Protein AF-A0A957SHN6-F1 (afdb_monomer_lite)

Foldseek 3Di:
DDKDKDQAKDKAKWKFDKDACVPPDPVVVQVVRVVVRVVQCVVVVFAFPPKWKWKQAPPRMIIITTHGPDPDPSDRPPIHMDIDMDNIDMDDDDQADPVCVVVVVVVVQVVCVVVVHDDDDTDMDIDDDDDPDSRD

Structure (mmCIF, N/CA/C/O backbone):
data_AF-A0A957SHN6-F1
#
_entry.id   AF-A0A957SHN6-F1
#
loop_
_atom_site.group_PDB
_atom_site.id
_atom_site.type_symbol
_atom_site.label_atom_id
_atom_site.label_alt_id
_atom_site.label_comp_id
_atom_site.label_asym_id
_atom_site.label_entity_id
_atom_site.label_seq_id
_atom_site.pdbx_PDB_ins_code
_atom_site.Cartn_x
_atom_site.Cartn_y
_atom_site.Cartn_z
_atom_site.occupancy
_atom_site.B_iso_or_equiv
_atom_site.auth_seq_id
_atom_site.auth_comp_id
_atom_site.auth_asym_id
_atom_site.auth_atom_id
_atom_site.pdbx_PDB_model_num
ATOM 1 N N . MET A 1 1 ? -21.037 -0.056 9.870 1.00 81.81 1 MET A N 1
ATOM 2 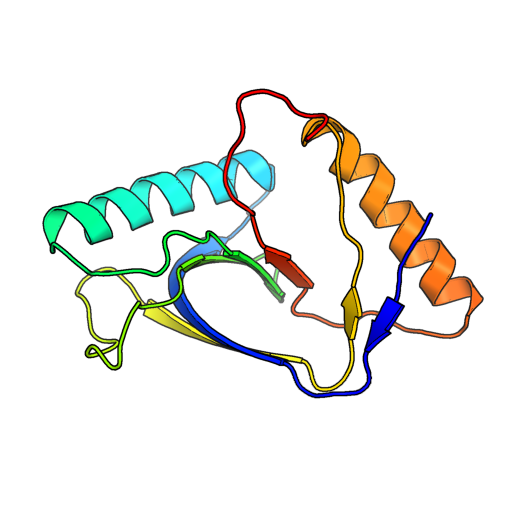C CA . MET A 1 1 ? -20.072 -0.562 8.871 1.00 81.81 1 MET A CA 1
ATOM 3 C C . MET A 1 1 ? -19.640 -1.963 9.288 1.00 81.81 1 MET A C 1
ATOM 5 O O . MET A 1 1 ? -19.595 -2.199 10.486 1.00 81.81 1 MET A O 1
ATOM 9 N N . GLN A 1 2 ? -19.405 -2.907 8.369 1.00 87.88 2 GLN A N 1
ATOM 10 C CA . GLN A 1 2 ? -18.925 -4.252 8.741 1.00 87.88 2 GLN A CA 1
ATOM 11 C C . GLN A 1 2 ? -17.406 -4.336 8.572 1.00 87.88 2 GLN A C 1
ATOM 13 O O . GLN A 1 2 ? -16.896 -4.044 7.491 1.00 87.88 2 GLN A O 1
ATOM 18 N N . TYR A 1 3 ? -16.698 -4.736 9.623 1.00 93.25 3 TYR A N 1
ATOM 19 C CA . TYR A 1 3 ? -15.258 -4.979 9.612 1.00 93.25 3 TYR A CA 1
ATOM 20 C C . TYR A 1 3 ? -14.892 -6.089 10.600 1.00 93.25 3 TYR A C 1
ATOM 22 O O . TYR A 1 3 ? -15.693 -6.483 11.448 1.00 93.25 3 TYR A O 1
ATOM 30 N N . GLU A 1 4 ? -13.667 -6.580 10.483 1.00 95.00 4 GLU A N 1
ATOM 31 C CA . GLU A 1 4 ? -13.095 -7.649 11.297 1.00 95.00 4 GLU A CA 1
ATOM 32 C C . GLU A 1 4 ? -11.736 -7.205 11.836 1.00 95.00 4 GLU A C 1
ATOM 34 O O . GLU A 1 4 ? -10.952 -6.626 11.089 1.00 95.00 4 GLU A O 1
ATOM 39 N N . ILE A 1 5 ? -11.432 -7.4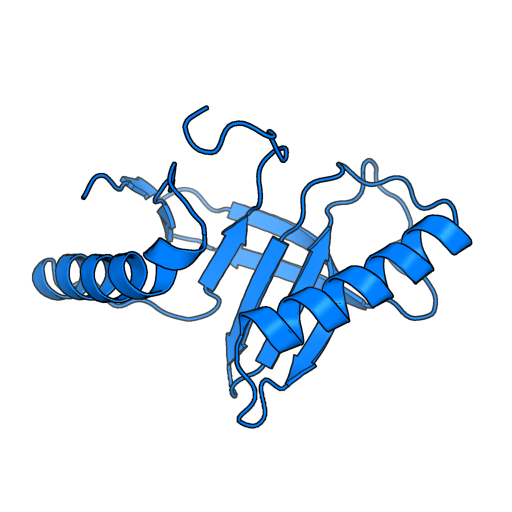99 13.103 1.00 94.38 5 ILE A N 1
ATOM 40 C CA . ILE A 1 5 ? -10.068 -7.379 13.633 1.00 94.38 5 ILE A CA 1
ATOM 41 C C . ILE A 1 5 ? -9.415 -8.758 13.583 1.00 94.38 5 ILE A C 1
ATOM 43 O O . ILE A 1 5 ? -9.863 -9.696 14.243 1.00 94.38 5 ILE A O 1
ATOM 47 N N . ILE A 1 6 ? -8.342 -8.862 12.809 1.00 96.25 6 ILE A N 1
ATOM 48 C CA . ILE A 1 6 ? -7.596 -10.092 12.566 1.00 96.25 6 ILE A CA 1
ATOM 49 C C . ILE A 1 6 ? -6.330 -10.075 13.418 1.00 96.25 6 ILE A C 1
ATOM 51 O O . ILE A 1 6 ? -5.552 -9.127 13.356 1.00 96.25 6 ILE A O 1
ATOM 55 N N . ASN A 1 7 ? -6.123 -11.134 14.207 1.00 95.75 7 ASN A N 1
ATOM 56 C CA . ASN A 1 7 ? -4.968 -11.294 15.107 1.00 95.75 7 ASN A CA 1
ATOM 57 C C . ASN A 1 7 ? -3.926 -12.299 14.576 1.00 95.75 7 ASN A C 1
ATOM 59 O O . ASN A 1 7 ? -3.099 -12.797 15.335 1.00 95.75 7 ASN A O 1
ATOM 63 N N . SER A 1 8 ? -4.006 -12.654 13.293 1.00 95.19 8 SER A N 1
ATOM 64 C CA . SER A 1 8 ? -3.014 -13.481 12.606 1.00 95.19 8 SER A CA 1
ATOM 65 C C . SER A 1 8 ? -2.167 -12.607 11.677 1.00 95.19 8 SER A C 1
ATOM 67 O O . SER A 1 8 ? -2.769 -11.846 10.912 1.00 95.19 8 SER A O 1
ATOM 69 N N . PRO A 1 9 ? -0.830 -12.756 11.666 1.00 94.69 9 PRO A N 1
ATOM 70 C CA . PRO A 1 9 ? 0.033 -11.942 10.824 1.00 94.69 9 PRO A CA 1
ATOM 71 C C . PRO A 1 9 ? -0.311 -12.041 9.336 1.00 94.69 9 PRO A C 1
ATOM 73 O O . PRO A 1 9 ? -0.590 -13.123 8.814 1.00 94.69 9 PRO A O 1
ATOM 76 N N . LEU A 1 10 ? -0.250 -10.904 8.651 1.00 94.31 10 LEU A N 1
ATOM 77 C CA . LEU A 1 10 ? -0.281 -10.804 7.198 1.00 94.31 10 LEU A CA 1
ATOM 78 C C . LEU A 1 10 ? 1.089 -10.335 6.713 1.00 94.31 10 LEU A C 1
ATOM 80 O O . LEU A 1 10 ? 1.546 -9.262 7.103 1.00 94.31 10 LEU A O 1
ATOM 84 N N . HIS A 1 11 ? 1.709 -11.127 5.842 1.00 94.00 11 HIS A N 1
ATOM 85 C CA . HIS A 1 11 ? 2.969 -10.791 5.186 1.00 94.00 11 HIS A CA 1
ATOM 86 C C . HIS A 1 11 ? 2.763 -10.757 3.678 1.00 94.00 11 HIS A C 1
ATOM 88 O O . HIS A 1 11 ? 2.269 -11.726 3.097 1.00 94.00 11 HIS A O 1
ATOM 94 N N . ILE A 1 12 ? 3.132 -9.641 3.056 1.00 92.25 12 ILE A N 1
ATOM 95 C CA . ILE A 1 12 ? 3.010 -9.438 1.616 1.00 92.25 12 ILE A CA 1
ATOM 96 C C . ILE A 1 12 ? 4.315 -8.853 1.093 1.00 92.25 12 ILE A C 1
ATOM 98 O O . ILE A 1 12 ? 4.766 -7.807 1.558 1.00 92.25 12 ILE A O 1
ATOM 102 N N . THR A 1 13 ? 4.867 -9.500 0.073 1.00 92.44 13 THR A N 1
ATOM 103 C CA . THR A 1 13 ? 5.983 -8.973 -0.709 1.00 92.44 13 THR A CA 1
ATOM 104 C C . THR A 1 13 ? 5.444 -8.365 -1.994 1.00 92.44 13 THR A C 1
ATOM 106 O O . THR A 1 13 ? 4.850 -9.057 -2.827 1.00 92.44 13 THR A O 1
ATOM 109 N N . LEU A 1 14 ? 5.663 -7.067 -2.167 1.00 94.62 14 LEU A N 1
ATOM 110 C CA . LEU A 1 14 ? 5.235 -6.315 -3.339 1.00 94.62 14 LEU A CA 1
ATOM 111 C C . LEU A 1 14 ? 6.438 -5.899 -4.178 1.00 94.62 14 LEU A C 1
ATOM 113 O O . LEU A 1 14 ? 7.484 -5.554 -3.637 1.00 94.62 14 LEU A O 1
ATOM 117 N N . LEU A 1 15 ? 6.264 -5.855 -5.497 1.00 95.06 15 LEU A N 1
ATOM 118 C CA . LEU A 1 15 ? 7.179 -5.192 -6.424 1.00 95.06 15 LEU A CA 1
ATOM 119 C C . LEU A 1 15 ? 6.465 -3.985 -7.033 1.00 95.06 15 LEU A C 1
ATOM 121 O O . LEU A 1 15 ? 5.339 -4.123 -7.516 1.00 95.06 15 LEU A O 1
ATOM 125 N N . GLY A 1 16 ? 7.089 -2.808 -6.996 1.00 96.50 16 GLY A N 1
ATOM 126 C CA . GLY A 1 16 ? 6.366 -1.587 -7.330 1.00 96.50 16 GLY A CA 1
ATOM 127 C C . GLY A 1 16 ? 7.171 -0.295 -7.304 1.00 96.50 16 GLY A C 1
ATOM 128 O O . GLY A 1 16 ? 8.397 -0.290 -7.428 1.00 96.50 16 GLY A O 1
ATOM 129 N N . LEU A 1 17 ? 6.445 0.812 -7.162 1.00 97.75 17 LEU A N 1
ATOM 130 C CA . LEU A 1 17 ? 6.966 2.174 -7.161 1.00 97.75 17 LEU A CA 1
ATOM 131 C C . LEU A 1 17 ? 6.498 2.938 -5.926 1.00 97.75 17 LEU A C 1
ATOM 133 O O . LEU A 1 17 ? 5.347 2.830 -5.505 1.00 97.75 17 LEU A O 1
ATOM 137 N N . ARG A 1 18 ? 7.386 3.777 -5.394 1.00 97.44 18 ARG A N 1
ATOM 138 C CA . ARG A 1 18 ? 7.081 4.736 -4.330 1.00 97.44 18 ARG A CA 1
ATOM 139 C C . ARG A 1 18 ? 6.913 6.136 -4.912 1.00 97.44 18 ARG A C 1
ATOM 141 O O . ARG A 1 18 ? 7.636 6.509 -5.832 1.00 97.44 18 ARG A O 1
ATOM 148 N N . GLY A 1 19 ? 6.024 6.930 -4.329 1.00 96.88 19 GLY A N 1
ATOM 149 C CA . GLY A 1 19 ? 5.926 8.358 -4.602 1.00 96.88 19 GLY A CA 1
ATOM 150 C C . GLY A 1 19 ? 5.409 9.136 -3.400 1.00 96.88 19 GLY A C 1
ATOM 151 O O . GLY A 1 19 ? 4.656 8.616 -2.579 1.00 96.88 19 GLY A O 1
ATOM 152 N N . ALA A 1 20 ? 5.821 10.395 -3.305 1.00 96.81 20 ALA A N 1
ATOM 153 C CA . ALA A 1 20 ? 5.302 11.319 -2.310 1.00 96.81 20 ALA A CA 1
ATOM 154 C C . ALA A 1 20 ? 3.960 11.904 -2.773 1.00 96.81 20 ALA A C 1
ATOM 156 O O . ALA A 1 20 ? 3.771 12.177 -3.959 1.00 96.81 20 ALA A O 1
ATOM 157 N N . ILE A 1 21 ? 3.040 12.112 -1.830 1.00 94.12 21 ILE A N 1
ATOM 158 C CA . ILE A 1 21 ? 1.713 12.670 -2.105 1.00 94.12 21 ILE A CA 1
ATOM 159 C C . ILE A 1 21 ? 1.799 14.194 -2.327 1.00 94.12 21 ILE A C 1
ATOM 161 O O . ILE A 1 21 ? 1.042 14.725 -3.124 1.00 94.12 21 ILE A O 1
ATOM 165 N N . ASN A 1 22 ? 2.751 14.899 -1.694 1.00 88.69 22 ASN A N 1
ATOM 166 C CA . ASN A 1 22 ? 3.169 16.287 -1.994 1.00 88.69 22 ASN A CA 1
ATOM 167 C C . ASN A 1 22 ? 2.049 17.309 -2.314 1.00 88.69 22 ASN A C 1
ATOM 169 O O . ASN A 1 22 ? 2.208 18.165 -3.181 1.00 88.69 22 ASN A O 1
ATOM 173 N N . GLY A 1 23 ? 0.919 17.248 -1.605 1.00 85.75 23 GLY A N 1
ATOM 174 C CA . GLY A 1 23 ? -0.215 18.159 -1.820 1.00 85.75 23 GLY A CA 1
ATOM 175 C C . GLY A 1 23 ? -1.088 17.826 -3.038 1.00 85.75 23 GLY A C 1
ATOM 176 O O . GLY A 1 23 ? -2.106 18.482 -3.250 1.00 85.75 23 GLY A O 1
ATOM 177 N N . GLU A 1 24 ? -0.740 16.796 -3.809 1.00 91.75 24 GLU A N 1
ATOM 178 C CA . GLU A 1 24 ? -1.641 16.146 -4.758 1.00 91.75 24 GLU A CA 1
ATOM 179 C C . GLU A 1 24 ? -2.634 15.237 -4.013 1.00 91.75 24 GLU A C 1
ATOM 181 O O . GLU A 1 24 ? -2.467 14.900 -2.838 1.00 91.75 24 GLU A O 1
ATOM 186 N N . THR A 1 25 ? -3.695 14.814 -4.700 1.00 90.94 25 THR A N 1
ATOM 187 C CA . THR A 1 25 ? -4.634 13.844 -4.126 1.00 90.94 25 THR A CA 1
ATOM 188 C C . THR A 1 25 ? -4.087 12.425 -4.263 1.00 90.94 25 THR A C 1
ATOM 190 O O . THR A 1 25 ? -3.466 12.077 -5.270 1.00 90.94 25 THR A O 1
ATOM 193 N N . VAL A 1 26 ? -4.370 11.579 -3.270 1.00 91.56 26 VAL A N 1
ATOM 194 C CA . VAL A 1 26 ? -4.007 10.153 -3.276 1.00 91.56 26 VAL A CA 1
ATOM 195 C C . VAL A 1 26 ? -4.379 9.449 -4.592 1.00 91.56 26 VAL A C 1
ATOM 197 O O . VAL A 1 26 ? -3.501 8.803 -5.164 1.00 91.56 26 VAL A O 1
ATOM 200 N N . PRO A 1 27 ? -5.604 9.597 -5.147 1.00 91.94 27 PRO A N 1
ATOM 201 C CA . PRO A 1 27 ? -5.966 8.915 -6.389 1.00 91.94 27 PRO A CA 1
ATOM 202 C C . PRO A 1 27 ? -5.112 9.326 -7.593 1.00 91.94 27 PRO A C 1
ATOM 204 O O . PRO A 1 27 ? -4.811 8.491 -8.444 1.00 91.94 27 PRO A O 1
ATOM 207 N N . VAL A 1 28 ? -4.693 10.595 -7.663 1.00 93.88 28 VAL A N 1
ATOM 208 C CA . VAL A 1 28 ? -3.843 11.103 -8.752 1.00 93.88 28 VAL A CA 1
ATOM 209 C C . VAL A 1 28 ? -2.454 10.475 -8.684 1.00 93.88 28 VAL A C 1
ATOM 211 O O . VAL A 1 28 ? -1.964 9.945 -9.685 1.00 93.88 28 VAL A O 1
ATOM 214 N N . VAL A 1 29 ? -1.833 10.486 -7.503 1.00 96.19 29 VAL A N 1
ATOM 215 C CA . VAL A 1 29 ? -0.491 9.921 -7.309 1.00 96.19 29 VAL A CA 1
ATOM 216 C C . VAL A 1 29 ? -0.517 8.406 -7.480 1.00 96.19 29 VAL A C 1
ATOM 218 O O . VAL A 1 29 ? 0.301 7.866 -8.224 1.00 96.19 29 VAL A O 1
ATOM 221 N N . GLY A 1 30 ? -1.498 7.730 -6.879 1.00 95.38 30 GLY A N 1
ATOM 222 C CA . GLY A 1 30 ? -1.671 6.285 -6.980 1.00 95.38 30 GLY A CA 1
ATOM 223 C C . GLY A 1 30 ? -1.853 5.821 -8.418 1.00 95.38 30 GLY A C 1
ATOM 224 O O . GLY A 1 30 ? -1.135 4.928 -8.863 1.00 95.38 30 GLY A O 1
ATOM 225 N N . LYS A 1 31 ? -2.723 6.481 -9.193 1.00 94.56 31 LYS A N 1
ATOM 226 C CA . LYS A 1 31 ? -2.907 6.156 -10.613 1.00 94.56 31 LYS A CA 1
ATOM 227 C C . LYS A 1 31 ? -1.621 6.352 -11.418 1.00 94.56 31 LYS A C 1
ATOM 229 O O . LYS A 1 31 ? -1.257 5.475 -12.193 1.00 94.56 31 LYS A O 1
ATOM 234 N N . ARG A 1 32 ? -0.907 7.465 -11.218 1.00 96.88 32 ARG A N 1
ATOM 235 C CA . ARG A 1 32 ? 0.359 7.744 -11.920 1.00 96.88 32 ARG A CA 1
ATOM 236 C C . ARG A 1 32 ? 1.421 6.680 -11.633 1.00 96.88 32 ARG A C 1
ATOM 238 O O . ARG A 1 32 ? 2.065 6.198 -12.562 1.00 96.88 32 ARG A O 1
ATOM 245 N N . LEU A 1 33 ? 1.597 6.311 -10.363 1.00 97.75 33 LEU A N 1
ATOM 246 C CA . LEU A 1 33 ? 2.532 5.257 -9.960 1.00 97.75 33 LEU A CA 1
ATOM 247 C C . LEU A 1 33 ? 2.107 3.894 -10.517 1.00 97.75 33 LEU A C 1
ATOM 249 O O . LEU A 1 33 ? 2.950 3.154 -11.014 1.00 97.75 33 LEU A O 1
ATOM 253 N N . MET A 1 34 ? 0.810 3.584 -10.485 1.00 96.00 34 MET A N 1
ATOM 254 C CA . MET A 1 34 ? 0.255 2.345 -11.027 1.00 96.00 34 MET A CA 1
ATOM 255 C C . MET A 1 34 ? 0.505 2.219 -12.534 1.00 96.00 34 MET A C 1
ATOM 257 O O . MET A 1 34 ? 1.024 1.197 -12.977 1.00 96.00 34 MET A O 1
ATOM 261 N N . ASP A 1 35 ? 0.183 3.255 -13.313 1.00 96.56 35 ASP A N 1
ATOM 262 C CA . ASP A 1 35 ? 0.383 3.273 -14.766 1.00 96.56 35 ASP A CA 1
ATOM 263 C C . ASP A 1 35 ? 1.871 3.081 -15.116 1.00 96.56 35 ASP A C 1
ATOM 265 O O . ASP A 1 35 ? 2.218 2.272 -15.979 1.00 96.56 35 ASP A O 1
ATOM 269 N N . ALA A 1 36 ? 2.767 3.774 -14.402 1.00 97.69 36 ALA A N 1
ATOM 270 C CA . ALA A 1 36 ? 4.211 3.644 -14.587 1.00 97.69 36 ALA A CA 1
ATOM 271 C C . ALA A 1 36 ? 4.721 2.238 -14.225 1.00 97.69 36 ALA A C 1
ATOM 273 O O . ALA A 1 36 ? 5.478 1.636 -14.988 1.00 97.69 36 ALA A O 1
ATOM 274 N N . MET A 1 37 ? 4.276 1.692 -13.090 1.00 96.94 37 MET A N 1
ATOM 275 C CA . MET A 1 37 ? 4.633 0.350 -12.633 1.00 96.94 37 MET A CA 1
ATOM 276 C C . MET A 1 37 ? 4.212 -0.709 -13.658 1.00 96.94 37 MET A C 1
ATOM 278 O O . MET A 1 37 ? 5.027 -1.552 -14.036 1.00 96.94 37 MET A O 1
ATOM 282 N N . TRP A 1 38 ? 2.971 -0.651 -14.153 1.00 95.81 38 TRP A N 1
ATOM 283 C CA . TRP A 1 38 ? 2.486 -1.582 -15.175 1.00 95.81 38 TRP A CA 1
ATOM 284 C C . TRP A 1 38 ? 3.235 -1.448 -16.498 1.00 95.81 38 TRP A C 1
ATOM 286 O O . TRP A 1 38 ? 3.505 -2.461 -17.142 1.00 95.81 38 TRP A O 1
ATOM 296 N N . GLY A 1 39 ? 3.644 -0.232 -16.872 1.00 95.88 39 GLY A N 1
ATOM 297 C CA . GLY A 1 39 ? 4.539 -0.015 -18.007 1.00 95.88 39 GLY A CA 1
ATOM 298 C C . GLY A 1 39 ? 5.836 -0.823 -17.887 1.00 95.88 39 GLY A C 1
ATOM 299 O O . GLY A 1 39 ? 6.215 -1.523 -18.827 1.00 95.88 39 GLY A O 1
ATOM 300 N N . VAL A 1 40 ? 6.477 -0.800 -16.713 1.00 95.19 40 VAL A N 1
ATOM 301 C CA . VAL A 1 40 ? 7.701 -1.579 -16.456 1.00 95.19 40 VAL A CA 1
ATOM 302 C C . VAL A 1 40 ? 7.418 -3.084 -16.419 1.00 95.19 40 VAL A C 1
ATOM 304 O O . VAL A 1 40 ? 8.164 -3.846 -17.038 1.00 95.19 40 VAL A O 1
ATOM 307 N N . ILE A 1 41 ? 6.338 -3.512 -15.751 1.00 92.75 41 ILE A N 1
ATOM 308 C CA . ILE A 1 41 ? 5.923 -4.924 -15.665 1.00 92.75 41 ILE A CA 1
ATOM 309 C C . ILE A 1 41 ? 5.729 -5.529 -17.052 1.00 92.75 41 ILE A C 1
ATOM 311 O O . ILE A 1 41 ? 6.282 -6.592 -17.344 1.00 92.75 41 ILE A O 1
ATOM 315 N N . HIS A 1 42 ? 4.979 -4.845 -17.916 1.00 93.81 42 HIS A N 1
ATOM 316 C CA . HIS A 1 42 ? 4.707 -5.313 -19.270 1.00 93.81 42 HIS A CA 1
ATOM 317 C C . HIS A 1 42 ? 5.967 -5.312 -20.135 1.00 93.81 42 HIS A C 1
ATOM 319 O O . HIS A 1 42 ? 6.217 -6.294 -20.831 1.00 93.81 42 HIS A O 1
ATOM 325 N N . ALA A 1 43 ? 6.790 -4.262 -20.053 1.00 93.62 43 ALA A N 1
ATOM 326 C CA . ALA A 1 43 ? 8.028 -4.168 -20.826 1.00 93.62 43 ALA A CA 1
ATOM 327 C C . ALA A 1 43 ? 9.024 -5.297 -20.506 1.00 93.62 43 ALA A C 1
ATOM 329 O O . ALA A 1 43 ? 9.748 -5.743 -21.392 1.00 93.62 43 ALA A O 1
ATOM 330 N N . HIS A 1 44 ? 9.043 -5.780 -19.260 1.00 90.12 44 HIS A N 1
ATOM 331 C CA . HIS A 1 44 ? 9.952 -6.839 -18.809 1.00 90.12 44 HIS A CA 1
ATOM 332 C C . HIS A 1 44 ? 9.305 -8.232 -18.758 1.00 90.12 44 HIS A C 1
ATOM 334 O O . HIS A 1 44 ? 9.967 -9.194 -18.373 1.00 90.12 44 HIS A O 1
ATOM 340 N N . GLY A 1 45 ? 8.024 -8.368 -19.124 1.00 90.31 45 GLY A N 1
ATOM 341 C CA . GLY A 1 45 ? 7.313 -9.651 -19.097 1.00 90.31 45 GLY A CA 1
ATOM 342 C C . GLY A 1 45 ? 7.232 -10.289 -17.703 1.00 90.31 45 GLY A C 1
ATOM 343 O O . GLY A 1 45 ? 7.236 -11.518 -17.586 1.00 90.31 45 GLY A O 1
ATOM 344 N N . ILE A 1 46 ? 7.189 -9.473 -16.643 1.00 89.62 46 ILE A N 1
ATOM 345 C CA . ILE A 1 46 ? 7.158 -9.950 -15.251 1.00 89.62 46 ILE A CA 1
ATOM 346 C C . ILE A 1 46 ? 5.821 -10.651 -15.001 1.00 89.62 46 ILE A C 1
ATOM 348 O O . ILE A 1 46 ? 4.760 -10.087 -15.272 1.00 89.62 46 ILE A O 1
ATOM 352 N N . LYS A 1 47 ? 5.848 -11.867 -14.441 1.00 90.81 47 LYS A N 1
ATOM 353 C CA . LYS A 1 47 ? 4.601 -12.573 -14.093 1.00 90.81 47 LYS A CA 1
ATOM 354 C C . LYS A 1 47 ? 4.160 -12.211 -12.681 1.00 90.81 47 LYS A C 1
ATOM 356 O O . LYS A 1 47 ? 4.857 -12.512 -11.712 1.00 90.81 47 LYS A O 1
ATOM 361 N N . THR A 1 48 ? 2.976 -11.627 -12.575 1.00 91.75 48 THR A N 1
ATOM 362 C CA . THR A 1 48 ? 2.388 -11.138 -11.324 1.00 91.75 48 THR A CA 1
ATOM 363 C C . THR A 1 48 ? 1.071 -11.863 -11.049 1.00 91.75 48 THR A C 1
ATOM 365 O O . THR A 1 48 ? 0.527 -12.529 -11.932 1.00 91.75 48 THR A O 1
ATOM 368 N N . LYS A 1 49 ? 0.542 -11.750 -9.828 1.00 90.12 49 LYS A N 1
ATOM 369 C CA . LYS A 1 49 ? -0.809 -12.236 -9.497 1.00 90.12 49 LYS A CA 1
ATOM 370 C C . LYS A 1 49 ? -1.920 -11.344 -10.069 1.00 90.12 49 LYS A C 1
ATOM 372 O O . LYS A 1 49 ? -3.088 -11.697 -9.969 1.00 90.12 49 LYS A O 1
ATOM 377 N N . GLY A 1 50 ? -1.573 -10.188 -10.643 1.00 88.62 50 GLY A N 1
ATOM 378 C CA . GLY A 1 50 ? -2.538 -9.242 -11.208 1.00 88.62 50 GLY A CA 1
ATOM 379 C C . GLY A 1 50 ? -3.313 -8.406 -10.182 1.00 88.62 50 GLY A C 1
ATOM 380 O O . GLY A 1 50 ? -4.237 -7.700 -10.571 1.00 88.62 50 GLY A O 1
ATOM 381 N N . ILE A 1 51 ? -2.956 -8.474 -8.895 1.00 89.94 51 ILE A N 1
ATOM 382 C CA . ILE A 1 51 ? -3.649 -7.778 -7.800 1.00 89.94 51 ILE A CA 1
ATOM 383 C C . ILE A 1 51 ? -2.852 -6.528 -7.416 1.00 89.94 51 ILE A C 1
ATOM 385 O O . ILE A 1 51 ? -1.712 -6.634 -6.951 1.00 89.94 51 ILE A O 1
ATOM 389 N N . ASN A 1 52 ? -3.450 -5.349 -7.604 1.00 93.56 52 ASN A N 1
ATOM 390 C CA . ASN A 1 52 ? -2.830 -4.079 -7.225 1.00 93.56 52 ASN A CA 1
ATOM 391 C C . ASN A 1 52 ? -2.970 -3.836 -5.723 1.00 93.56 52 ASN A C 1
ATOM 393 O O . ASN A 1 52 ? -4.022 -4.079 -5.133 1.00 93.56 52 ASN A O 1
ATOM 397 N N . HIS A 1 53 ? -1.915 -3.292 -5.134 1.00 96.31 53 HIS A N 1
ATOM 398 C CA . HIS A 1 53 ? -1.857 -2.900 -3.737 1.00 96.31 53 HIS A CA 1
ATOM 399 C C . HIS A 1 53 ? -1.428 -1.441 -3.649 1.00 96.31 53 HIS A C 1
ATOM 401 O O . HIS A 1 53 ? -0.423 -1.057 -4.255 1.00 96.31 53 HIS A O 1
ATOM 407 N N . TRP A 1 54 ? -2.172 -0.632 -2.899 1.00 96.62 54 TRP A N 1
ATOM 408 C CA . TRP A 1 54 ? -1.744 0.706 -2.497 1.00 96.62 54 TRP A CA 1
ATOM 409 C C . TRP A 1 54 ? -1.406 0.671 -1.012 1.00 96.62 54 TRP A C 1
ATOM 411 O O . TRP A 1 54 ? -2.236 0.315 -0.179 1.00 96.62 54 TRP A O 1
ATOM 421 N N . VAL A 1 55 ? -0.166 1.020 -0.690 1.00 97.25 55 VAL A N 1
ATOM 422 C CA . VAL A 1 55 ? 0.358 1.051 0.673 1.00 97.25 55 VAL A CA 1
ATOM 423 C C . VAL A 1 55 ? 0.586 2.501 1.060 1.00 97.25 55 VAL A C 1
ATOM 425 O O . VAL A 1 55 ? 1.383 3.198 0.431 1.00 97.25 55 VAL A O 1
ATOM 428 N N . TYR A 1 56 ? -0.094 2.953 2.103 1.00 95.19 56 TYR A N 1
ATOM 429 C CA . TYR A 1 56 ? 0.093 4.280 2.672 1.00 95.19 56 TYR A CA 1
ATOM 430 C C . TYR A 1 56 ? 1.193 4.212 3.721 1.00 95.19 56 TYR A C 1
ATOM 432 O O . TYR A 1 56 ? 1.083 3.481 4.707 1.00 95.19 56 TYR A O 1
ATOM 440 N N . LEU A 1 57 ? 2.267 4.954 3.484 1.00 95.31 57 LEU A N 1
ATOM 441 C CA . LEU A 1 57 ? 3.480 4.938 4.287 1.00 95.31 57 LEU A CA 1
ATOM 442 C C . LEU A 1 57 ? 3.577 6.214 5.142 1.00 95.31 57 LEU A C 1
ATOM 444 O O . LEU A 1 57 ? 2.864 7.193 4.899 1.00 95.31 57 LEU A O 1
ATOM 448 N N . PRO A 1 58 ? 4.464 6.236 6.154 1.00 92.69 58 PRO A N 1
ATOM 449 C CA . PRO A 1 58 ? 4.788 7.463 6.879 1.00 92.69 58 PRO A CA 1
ATOM 450 C C . PRO A 1 58 ? 5.272 8.590 5.954 1.00 92.69 58 PRO A C 1
ATOM 452 O O . PRO A 1 58 ? 5.675 8.352 4.818 1.00 92.69 58 PRO A O 1
ATOM 455 N N . ASN A 1 59 ? 5.283 9.825 6.464 1.00 91.44 59 ASN A N 1
ATOM 456 C CA . ASN A 1 59 ? 5.787 11.017 5.760 1.00 91.44 59 ASN A CA 1
ATOM 457 C C . ASN A 1 59 ? 5.030 11.380 4.470 1.00 91.44 59 ASN A C 1
ATOM 459 O O . ASN A 1 59 ? 5.610 11.966 3.558 1.00 91.44 59 ASN A O 1
ATOM 463 N N . SER A 1 60 ? 3.732 11.064 4.398 1.00 93.00 60 SER A N 1
ATOM 464 C CA . SER A 1 60 ? 2.898 11.338 3.218 1.00 93.00 60 SER A CA 1
ATOM 465 C C . SER A 1 60 ? 3.439 10.679 1.945 1.00 93.00 60 SER A C 1
ATOM 467 O O . SER A 1 60 ? 3.342 11.237 0.850 1.00 93.00 60 SER A O 1
ATOM 469 N N . GLU A 1 61 ? 4.016 9.487 2.087 1.00 96.00 61 GLU A N 1
ATOM 470 C CA . GLU A 1 61 ? 4.426 8.641 0.974 1.00 96.00 61 GLU A CA 1
ATOM 471 C C . GLU A 1 61 ? 3.373 7.566 0.702 1.00 96.00 61 GLU A C 1
ATOM 473 O O . GLU A 1 61 ? 2.663 7.102 1.596 1.00 96.00 61 GLU A O 1
ATOM 478 N N . MET A 1 62 ? 3.306 7.123 -0.547 1.00 96.75 62 MET A N 1
ATOM 479 C CA . MET A 1 62 ? 2.584 5.917 -0.912 1.00 96.75 62 MET A CA 1
ATOM 480 C C . MET A 1 62 ? 3.447 5.015 -1.780 1.00 96.75 62 MET A C 1
ATOM 482 O O . MET A 1 62 ? 4.338 5.465 -2.505 1.00 96.75 62 MET A O 1
ATOM 486 N N . PHE A 1 63 ? 3.160 3.726 -1.717 1.00 97.94 63 PHE A N 1
ATOM 487 C CA . PHE A 1 63 ? 3.744 2.723 -2.583 1.00 97.94 63 PHE A CA 1
ATOM 488 C C . PHE A 1 63 ? 2.632 2.007 -3.339 1.00 97.94 63 PHE A C 1
ATOM 490 O O . PHE A 1 63 ? 1.643 1.591 -2.742 1.00 97.94 63 PHE A O 1
ATOM 497 N N . VAL A 1 64 ? 2.798 1.857 -4.648 1.00 97.88 64 VAL A N 1
ATOM 498 C CA . VAL A 1 64 ? 1.908 1.058 -5.489 1.00 97.88 64 VAL A CA 1
ATOM 499 C C . VAL A 1 64 ? 2.678 -0.156 -5.959 1.00 97.88 64 VAL A C 1
ATOM 501 O O . VAL A 1 64 ? 3.755 -0.008 -6.533 1.00 97.88 64 VAL A O 1
ATOM 504 N N . GLY A 1 65 ? 2.131 -1.342 -5.708 1.00 96.56 65 GLY A N 1
ATOM 505 C CA . GLY A 1 65 ? 2.802 -2.599 -6.000 1.00 96.56 65 GLY A CA 1
ATOM 506 C C . GLY A 1 65 ? 1.864 -3.725 -6.394 1.00 96.56 65 GLY A C 1
ATOM 507 O O . GLY A 1 65 ? 0.646 -3.641 -6.241 1.00 96.56 65 GLY A O 1
ATOM 508 N N . VAL A 1 66 ? 2.466 -4.808 -6.871 1.00 94.44 66 VAL A N 1
ATOM 509 C CA . VAL A 1 66 ? 1.794 -6.074 -7.171 1.00 94.44 66 VAL A CA 1
ATOM 510 C C . VAL A 1 66 ? 2.569 -7.236 -6.571 1.00 94.44 66 VAL A C 1
ATOM 512 O O . VAL A 1 66 ? 3.794 -7.189 -6.440 1.00 94.44 66 VAL A O 1
ATOM 515 N N . GLU A 1 67 ? 1.856 -8.308 -6.249 1.00 92.50 67 GLU A N 1
ATOM 516 C CA . GLU A 1 67 ? 2.475 -9.571 -5.858 1.00 92.50 67 GLU A CA 1
ATOM 517 C C . GLU A 1 67 ? 2.996 -10.334 -7.084 1.00 92.50 67 GLU A C 1
ATOM 519 O O . GLU A 1 67 ? 2.344 -10.394 -8.133 1.00 92.50 67 GLU A O 1
ATOM 524 N N . LEU A 1 68 ? 4.148 -10.989 -6.942 1.00 87.94 68 LEU A N 1
ATOM 525 C CA . LEU A 1 68 ? 4.712 -11.856 -7.978 1.00 87.94 68 LEU A CA 1
ATOM 526 C C . LEU A 1 68 ? 4.036 -13.240 -7.970 1.00 87.94 68 LEU A C 1
ATOM 528 O O . LEU A 1 68 ? 3.663 -13.765 -6.922 1.00 87.94 68 LEU A O 1
ATOM 532 N N . ALA A 1 69 ? 3.867 -13.851 -9.149 1.00 82.12 69 ALA A N 1
ATOM 533 C CA . ALA A 1 69 ? 3.186 -15.149 -9.290 1.00 82.12 69 ALA A CA 1
ATOM 534 C C . ALA A 1 69 ? 4.051 -16.362 -8.874 1.00 82.12 69 ALA A C 1
ATOM 536 O O . ALA A 1 69 ? 3.550 -17.481 -8.800 1.00 82.12 69 ALA A O 1
ATOM 537 N N . ALA A 1 70 ? 5.349 -16.159 -8.633 1.00 73.44 70 ALA A N 1
ATOM 538 C CA . ALA A 1 70 ? 6.312 -17.166 -8.184 1.00 73.44 70 ALA A CA 1
ATOM 539 C C . ALA A 1 70 ? 7.526 -16.470 -7.538 1.00 73.44 70 ALA A C 1
ATOM 541 O O . ALA A 1 70 ? 7.619 -15.244 -7.594 1.00 73.44 70 ALA A O 1
ATOM 542 N N . ALA A 1 71 ? 8.478 -17.244 -7.001 1.00 65.50 71 ALA A N 1
ATOM 543 C CA . ALA A 1 71 ? 9.773 -16.766 -6.501 1.00 65.50 71 ALA A CA 1
ATOM 544 C C . ALA A 1 71 ? 10.682 -16.266 -7.646 1.00 65.50 71 ALA A C 1
ATOM 546 O O . ALA A 1 71 ? 11.711 -16.860 -7.965 1.00 65.50 71 ALA A O 1
ATOM 547 N N . GLN A 1 72 ? 10.256 -15.207 -8.331 1.00 67.75 72 GLN A N 1
ATOM 548 C CA . GLN A 1 72 ? 11.095 -14.461 -9.259 1.00 67.75 72 GLN A CA 1
ATOM 549 C C . GLN A 1 72 ? 12.036 -13.565 -8.459 1.00 67.75 72 GLN A C 1
ATOM 551 O O . GLN A 1 72 ? 11.750 -13.203 -7.320 1.00 67.75 72 GLN A O 1
ATOM 556 N N . SER A 1 73 ? 13.176 -13.217 -9.055 1.00 66.94 73 SER A N 1
ATOM 557 C CA . SER A 1 73 ? 14.054 -12.217 -8.458 1.00 66.94 73 SER A CA 1
ATOM 558 C C . SER A 1 73 ? 13.282 -10.908 -8.298 1.00 66.94 73 SER A C 1
ATOM 560 O O . SER A 1 73 ? 12.770 -10.367 -9.277 1.00 66.94 73 SER A O 1
ATOM 562 N N . ASN A 1 74 ? 13.253 -10.375 -7.078 1.00 66.44 74 ASN A N 1
ATOM 563 C CA . ASN A 1 74 ? 12.659 -9.072 -6.767 1.00 66.44 74 ASN A CA 1
ATOM 564 C C . ASN A 1 74 ? 13.485 -7.895 -7.323 1.00 66.44 74 ASN A C 1
ATOM 566 O O . ASN A 1 74 ? 13.215 -6.738 -7.009 1.00 66.44 74 ASN A O 1
ATOM 570 N N . GLN A 1 75 ? 14.525 -8.175 -8.113 1.00 75.81 75 GLN A N 1
ATOM 571 C CA . GLN A 1 75 ? 15.385 -7.172 -8.719 1.00 75.81 75 GLN A CA 1
ATOM 572 C C . GLN A 1 75 ? 14.988 -6.962 -10.173 1.00 75.81 75 GLN A C 1
ATOM 574 O O . GLN A 1 75 ? 15.494 -7.620 -11.081 1.00 75.81 75 GLN A O 1
ATOM 579 N N . VAL A 1 76 ? 14.080 -6.015 -10.379 1.00 83.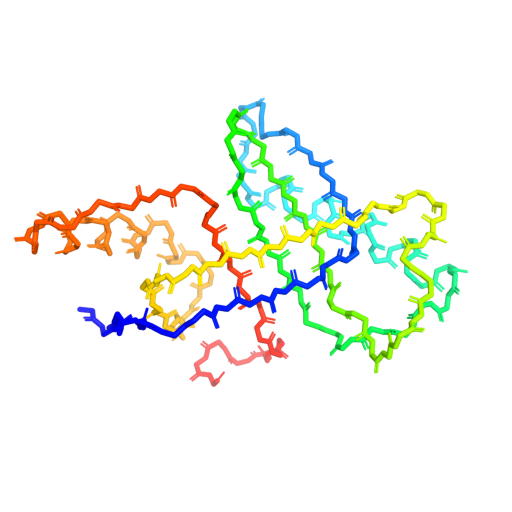00 76 VAL A N 1
ATOM 580 C CA . VAL A 1 76 ? 13.725 -5.529 -11.709 1.00 83.00 76 VAL A CA 1
ATOM 581 C C . VAL A 1 76 ? 14.119 -4.068 -11.798 1.00 83.00 76 VAL A C 1
ATOM 583 O O . VAL A 1 76 ? 13.744 -3.264 -10.948 1.00 83.00 76 VAL A O 1
ATOM 586 N N . ALA A 1 77 ? 14.894 -3.721 -12.825 1.00 86.44 77 ALA A N 1
ATOM 587 C CA . ALA A 1 77 ? 15.323 -2.348 -13.037 1.00 86.44 77 ALA A CA 1
ATOM 588 C C . ALA A 1 77 ? 14.104 -1.413 -13.109 1.00 86.44 77 ALA A C 1
ATOM 590 O O . ALA A 1 77 ? 13.170 -1.642 -13.876 1.00 86.44 77 ALA A O 1
ATOM 591 N N . GLY A 1 78 ? 14.121 -0.362 -12.291 1.00 90.44 78 GLY A N 1
ATOM 592 C CA . GLY A 1 78 ? 13.033 0.612 -12.220 1.00 90.44 78 GLY A CA 1
ATOM 593 C C . GLY A 1 78 ? 11.888 0.249 -11.273 1.00 90.44 78 GLY A C 1
ATOM 594 O O . GLY A 1 78 ? 11.016 1.089 -11.100 1.00 90.44 78 GLY A O 1
ATOM 595 N N . LEU A 1 79 ? 11.889 -0.923 -10.625 1.00 94.75 79 LEU A N 1
ATOM 596 C CA . LEU A 1 79 ? 10.944 -1.267 -9.556 1.00 94.75 79 LEU A CA 1
ATOM 597 C C . LEU A 1 79 ? 11.694 -1.611 -8.268 1.00 94.75 79 LEU A C 1
ATOM 599 O O . LEU A 1 79 ? 12.808 -2.132 -8.294 1.00 94.75 79 LEU A O 1
ATOM 603 N N . ALA A 1 80 ? 11.068 -1.326 -7.132 1.00 94.44 80 ALA A N 1
ATOM 604 C CA . ALA A 1 80 ? 11.602 -1.643 -5.816 1.00 94.44 80 ALA A CA 1
ATOM 605 C C . ALA A 1 80 ? 10.705 -2.667 -5.108 1.00 94.44 80 ALA A C 1
ATOM 607 O O . ALA A 1 80 ? 9.481 -2.604 -5.260 1.00 94.44 80 ALA A O 1
ATOM 608 N N . PRO A 1 81 ? 11.280 -3.594 -4.325 1.00 93.94 81 PRO A N 1
ATOM 609 C CA . PRO A 1 81 ? 10.498 -4.425 -3.431 1.00 93.94 81 PRO A CA 1
ATOM 610 C C . PRO A 1 81 ? 9.999 -3.625 -2.221 1.00 93.94 81 PRO A C 1
ATOM 612 O O . PRO A 1 81 ? 10.673 -2.708 -1.743 1.00 93.94 81 PRO A O 1
ATOM 615 N N . LEU A 1 82 ? 8.843 -4.015 -1.691 1.00 95.25 82 LEU A N 1
ATOM 616 C CA . LEU A 1 82 ? 8.340 -3.589 -0.390 1.00 95.25 82 LEU A CA 1
ATOM 617 C C . LEU A 1 82 ? 7.781 -4.799 0.358 1.00 95.25 82 LEU A C 1
ATOM 619 O O . LEU A 1 82 ? 6.861 -5.456 -0.125 1.00 95.25 82 LEU A O 1
ATOM 623 N N . GLU A 1 83 ? 8.317 -5.049 1.549 1.00 94.25 83 GLU A N 1
ATOM 624 C CA . GLU A 1 83 ? 7.750 -6.008 2.495 1.00 94.25 83 GLU A CA 1
ATOM 625 C C . GLU A 1 83 ? 6.741 -5.289 3.391 1.00 94.25 83 GLU A C 1
ATOM 627 O O . GLU A 1 83 ? 7.070 -4.294 4.043 1.00 94.25 83 GLU A O 1
ATOM 632 N N . VAL A 1 84 ? 5.511 -5.793 3.424 1.00 94.56 84 VAL A N 1
ATOM 633 C CA . VAL A 1 84 ? 4.447 -5.321 4.311 1.00 94.56 84 VAL A CA 1
ATOM 634 C C . VAL A 1 84 ? 4.152 -6.421 5.318 1.00 94.56 84 VAL A C 1
ATOM 636 O O . VAL A 1 84 ? 3.798 -7.534 4.935 1.00 94.56 84 VAL A O 1
ATOM 639 N N . SER A 1 85 ? 4.273 -6.089 6.601 1.00 94.38 85 SER A N 1
ATOM 640 C CA . SER A 1 85 ? 3.961 -6.985 7.714 1.00 94.38 85 SER A CA 1
ATOM 641 C C . SER A 1 85 ? 2.954 -6.313 8.634 1.00 94.38 85 SER A C 1
ATOM 643 O O . SER A 1 85 ? 3.227 -5.232 9.154 1.00 94.38 85 SER A O 1
ATOM 645 N N . LEU A 1 86 ? 1.800 -6.951 8.824 1.00 94.81 86 LEU A N 1
ATOM 646 C CA . LEU A 1 86 ? 0.759 -6.520 9.753 1.00 94.81 86 LEU A CA 1
ATOM 647 C C . LEU A 1 86 ? 0.503 -7.645 10.757 1.00 94.81 86 LEU A C 1
ATOM 649 O O . LEU A 1 86 ? -0.115 -8.647 10.407 1.00 94.81 86 LEU A O 1
ATOM 653 N N . ASP A 1 87 ? 0.956 -7.485 11.999 1.00 94.19 87 ASP A N 1
ATOM 654 C CA . ASP A 1 87 ? 0.790 -8.518 13.037 1.00 94.19 87 ASP A CA 1
ATOM 655 C C . ASP A 1 87 ? -0.671 -8.654 13.495 1.00 94.19 87 ASP A C 1
ATOM 657 O O . ASP A 1 87 ? -1.153 -9.746 13.802 1.00 94.19 87 ASP A O 1
ATOM 661 N N . ARG A 1 88 ? -1.381 -7.523 13.514 1.00 94.75 88 ARG A N 1
ATOM 662 C CA . ARG A 1 88 ? -2.802 -7.388 13.833 1.00 94.75 88 ARG A CA 1
ATOM 663 C C . ARG A 1 88 ? -3.371 -6.259 12.989 1.00 94.75 88 ARG A C 1
ATOM 665 O O . ARG A 1 88 ? -2.764 -5.194 12.913 1.00 94.75 88 ARG A O 1
ATOM 672 N N . TYR A 1 89 ? -4.519 -6.473 12.359 1.00 95.44 89 TYR A N 1
ATOM 673 C CA . TYR A 1 89 ? -5.091 -5.479 11.451 1.00 95.44 89 TYR A CA 1
ATOM 674 C C . TYR A 1 89 ? -6.612 -5.520 11.423 1.00 95.44 89 TYR A C 1
ATOM 676 O O . TYR A 1 89 ? -7.231 -6.564 11.623 1.00 95.44 89 TYR A O 1
ATOM 684 N N . LEU A 1 90 ? -7.213 -4.364 11.143 1.00 95.12 90 LEU A N 1
ATOM 685 C CA . LEU A 1 90 ? -8.617 -4.283 10.772 1.00 95.12 90 LEU A CA 1
ATOM 686 C C . LEU A 1 90 ? -8.751 -4.562 9.275 1.00 95.12 90 LEU A C 1
ATOM 688 O O . LEU A 1 90 ? -8.041 -3.981 8.456 1.00 95.12 90 LEU A O 1
ATOM 692 N N . ARG A 1 91 ? -9.705 -5.417 8.916 1.00 94.75 91 ARG A N 1
ATOM 693 C CA . ARG A 1 91 ? -10.106 -5.676 7.537 1.00 94.75 91 ARG A CA 1
ATOM 694 C C . ARG A 1 91 ? -11.525 -5.178 7.303 1.00 94.75 91 ARG A C 1
ATOM 696 O O . ARG A 1 91 ? -12.463 -5.604 7.974 1.00 94.75 91 ARG A O 1
ATOM 703 N N . HIS A 1 92 ? -11.678 -4.335 6.291 1.00 93.25 92 HIS A N 1
ATOM 704 C CA . HIS A 1 92 ? -12.964 -3.934 5.737 1.00 93.25 92 HIS A CA 1
ATOM 705 C C . HIS A 1 92 ? -12.986 -4.258 4.240 1.00 93.25 92 HIS A C 1
ATOM 707 O O . HIS A 1 92 ? -12.015 -3.993 3.535 1.00 93.25 92 HIS A O 1
ATOM 713 N N . ILE A 1 93 ? -14.083 -4.849 3.761 1.00 91.88 93 ILE A N 1
ATOM 714 C CA . ILE A 1 93 ? -14.304 -5.093 2.333 1.00 91.88 93 ILE A CA 1
ATOM 715 C C . ILE A 1 93 ? -15.274 -4.025 1.836 1.00 91.88 93 ILE A C 1
ATOM 717 O O . ILE A 1 93 ? -16.461 -4.065 2.163 1.00 91.88 93 ILE A O 1
ATOM 721 N N . HIS A 1 94 ? -14.763 -3.096 1.031 1.00 89.12 94 HIS A N 1
ATOM 722 C CA . HIS A 1 94 ? -15.578 -2.090 0.358 1.00 89.12 94 HIS A CA 1
ATOM 723 C C . HIS A 1 94 ? -16.132 -2.657 -0.952 1.00 89.12 94 HIS A C 1
ATOM 725 O O . HIS A 1 94 ? -15.364 -3.092 -1.810 1.00 89.12 94 HIS A O 1
ATOM 731 N N . LYS A 1 95 ? -17.459 -2.662 -1.102 1.00 87.88 95 LYS A N 1
ATOM 732 C CA . LYS A 1 95 ? -18.175 -3.084 -2.319 1.00 87.88 95 LYS A CA 1
ATOM 733 C C . LYS A 1 95 ? -19.114 -1.973 -2.781 1.00 87.88 95 LYS A C 1
ATOM 735 O O . LYS A 1 95 ? -20.330 -2.082 -2.642 1.00 87.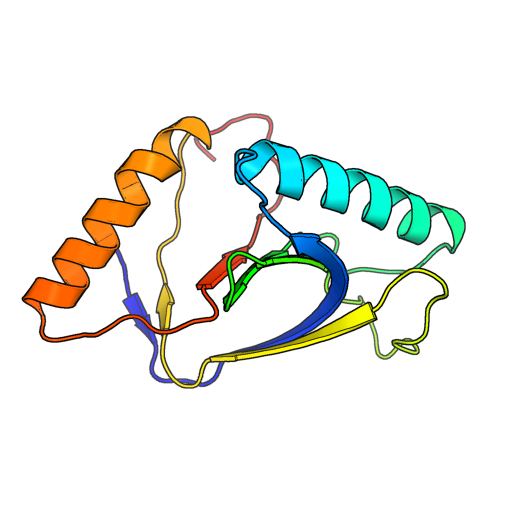88 95 LYS A O 1
ATOM 740 N N . ALA A 1 96 ? -18.528 -0.869 -3.216 1.00 85.44 96 ALA A N 1
ATOM 741 C CA . ALA A 1 96 ? -19.246 0.285 -3.737 1.00 85.44 96 ALA A CA 1
ATOM 742 C C . ALA A 1 96 ? -18.297 1.114 -4.624 1.00 85.44 96 ALA A C 1
ATOM 744 O O . ALA A 1 96 ? -17.098 0.804 -4.688 1.00 85.44 96 ALA A O 1
ATOM 745 N N . PRO A 1 97 ? -18.784 2.189 -5.270 1.00 86.25 97 PRO A N 1
ATOM 746 C CA . PRO A 1 97 ? -17.943 3.084 -6.050 1.00 86.25 97 PRO A CA 1
ATOM 747 C C . PRO A 1 97 ? -16.721 3.557 -5.259 1.00 86.25 97 PRO A C 1
ATOM 749 O O . PRO A 1 97 ? -16.795 3.885 -4.069 1.00 86.25 97 PRO A O 1
ATOM 752 N N . TYR A 1 98 ? -15.577 3.644 -5.936 1.00 82.38 98 TYR A N 1
ATOM 753 C CA . TYR A 1 98 ? -14.330 4.112 -5.325 1.00 82.38 98 TYR A CA 1
ATOM 754 C C . TYR A 1 98 ? -14.462 5.541 -4.763 1.00 82.38 98 TYR A C 1
ATOM 756 O O . TYR A 1 98 ? -13.838 5.889 -3.762 1.00 82.38 98 TYR A O 1
ATOM 764 N N . SER A 1 99 ? -15.331 6.363 -5.361 1.00 85.19 99 SER A N 1
ATOM 765 C CA . SER A 1 99 ? -15.626 7.730 -4.915 1.00 85.19 99 SER A CA 1
ATOM 766 C C . SER A 1 99 ? -16.227 7.824 -3.509 1.00 85.19 99 SER A C 1
ATOM 768 O O . SER A 1 99 ? -16.234 8.912 -2.939 1.00 85.19 99 SER A O 1
ATOM 770 N N . GLU A 1 100 ? -16.725 6.721 -2.944 1.00 88.25 100 GLU A N 1
ATOM 771 C CA . GLU A 1 100 ? -17.292 6.682 -1.590 1.00 88.25 100 GLU A CA 1
ATOM 772 C C . GLU A 1 100 ? -16.240 6.399 -0.504 1.00 88.25 100 GLU A C 1
ATOM 774 O O . GLU A 1 100 ? -16.462 6.720 0.665 1.00 88.25 100 GLU A O 1
ATOM 779 N N . LEU A 1 101 ? -15.059 5.878 -0.865 1.00 85.81 101 LEU A N 1
ATOM 780 C CA . LEU A 1 101 ? -13.985 5.575 0.092 1.00 85.81 101 LEU A CA 1
ATOM 781 C C . LEU A 1 101 ? -13.567 6.752 0.993 1.00 85.81 101 LEU A C 1
ATOM 783 O O . LEU A 1 101 ? -13.320 6.509 2.178 1.00 85.81 101 LEU A O 1
ATOM 787 N N . PRO A 1 102 ? -13.524 8.019 0.521 1.00 86.56 102 PRO A N 1
ATOM 788 C CA . PRO A 1 102 ? -13.223 9.159 1.387 1.00 86.56 102 PRO A CA 1
ATOM 789 C C . PRO A 1 102 ? -14.191 9.328 2.567 1.00 86.56 102 PRO A C 1
ATOM 791 O O . PRO A 1 102 ? -13.830 9.963 3.552 1.00 86.56 102 PRO A O 1
ATOM 794 N N . GLN A 1 103 ? -15.405 8.774 2.484 1.00 88.06 103 GLN A N 1
ATOM 795 C CA . GLN A 1 103 ? -16.386 8.779 3.576 1.00 88.06 103 GLN A CA 1
ATOM 796 C C . GLN A 1 103 ? -16.253 7.539 4.470 1.00 88.06 103 GLN A C 1
ATOM 798 O O . GLN A 1 103 ? -16.475 7.615 5.677 1.00 88.06 103 GLN A O 1
ATOM 803 N N . VAL A 1 104 ? -15.853 6.406 3.888 1.00 90.31 104 VAL A N 1
ATOM 804 C CA . VAL A 1 104 ? -15.683 5.127 4.592 1.00 90.31 104 VAL A CA 1
ATOM 805 C C . VAL A 1 104 ? -14.518 5.179 5.580 1.00 90.31 104 VAL A C 1
ATOM 807 O O . VAL A 1 104 ? -14.664 4.783 6.736 1.00 90.31 104 VAL A O 1
ATOM 810 N N . TRP A 1 105 ? -13.373 5.709 5.147 1.00 88.00 105 TRP A N 1
ATOM 811 C CA . TRP A 1 105 ? -12.150 5.744 5.951 1.00 88.00 105 TRP A CA 1
ATOM 812 C C . TRP A 1 105 ? -12.306 6.478 7.297 1.00 88.00 105 TRP A C 1
ATOM 814 O O . TRP A 1 105 ? -11.965 5.885 8.325 1.00 88.00 105 TRP A O 1
ATOM 824 N N . PRO A 1 106 ? -12.843 7.716 7.354 1.00 90.81 106 PRO A N 1
ATOM 825 C CA . PRO A 1 106 ? -13.065 8.408 8.623 1.00 90.81 106 PRO A CA 1
ATOM 826 C C . PRO A 1 106 ? -13.990 7.644 9.573 1.00 90.81 106 PRO A C 1
ATOM 828 O O . PRO A 1 106 ? -13.741 7.630 10.778 1.00 90.81 106 PRO A O 1
ATOM 831 N N . GLN A 1 107 ? -15.022 6.978 9.043 1.00 92.31 107 GLN A N 1
ATOM 832 C CA . GLN A 1 107 ? -15.947 6.200 9.864 1.00 92.31 107 GLN A CA 1
ATOM 833 C C . GLN A 1 107 ? -15.259 4.978 10.484 1.00 92.31 107 GLN A C 1
ATOM 835 O O . GLN A 1 107 ? -15.405 4.758 11.682 1.00 92.31 107 GLN A O 1
ATOM 840 N N . LEU A 1 108 ? -14.455 4.228 9.716 1.00 92.12 108 LEU A N 1
ATOM 841 C CA . LEU A 1 108 ? -13.673 3.102 10.251 1.00 92.12 108 LEU A CA 1
ATOM 842 C C . LEU A 1 108 ? -12.741 3.539 11.384 1.00 92.12 108 LEU A C 1
ATOM 844 O O . LEU A 1 108 ? -12.642 2.867 12.409 1.00 92.12 108 LEU A O 1
ATOM 848 N N . MET A 1 109 ? -12.064 4.675 11.210 1.00 91.62 109 MET A N 1
ATOM 849 C CA . MET A 1 109 ? -11.143 5.204 12.218 1.00 91.62 109 MET A CA 1
ATOM 850 C C . MET A 1 109 ? -11.874 5.673 13.479 1.00 91.62 109 MET A C 1
ATOM 852 O O . MET A 1 109 ? -11.389 5.449 14.591 1.00 91.62 109 MET A O 1
ATOM 856 N N . ALA A 1 110 ? -13.050 6.287 13.324 1.00 92.19 110 ALA A N 1
ATOM 857 C CA . ALA A 1 110 ? -13.904 6.655 14.447 1.00 92.19 110 ALA A CA 1
ATOM 858 C C . ALA A 1 110 ? -14.380 5.418 15.226 1.00 92.19 110 ALA A C 1
ATOM 860 O O . ALA A 1 110 ? -14.266 5.401 16.453 1.00 92.19 110 ALA A O 1
ATOM 861 N N . ASP A 1 111 ? -14.836 4.374 14.528 1.00 92.69 111 ASP A N 1
ATOM 862 C CA . ASP A 1 111 ? -15.298 3.123 15.140 1.00 92.69 111 ASP A CA 1
ATOM 863 C C . ASP A 1 111 ? -14.158 2.428 15.917 1.00 92.69 111 ASP A C 1
ATOM 865 O O . ASP A 1 111 ? -14.353 2.013 17.061 1.00 92.69 111 ASP A O 1
ATOM 869 N N . LEU A 1 112 ? -12.942 2.372 15.354 1.00 92.19 112 LEU A N 1
ATOM 870 C CA . LEU A 1 112 ? -11.751 1.858 16.049 1.00 92.19 112 LEU A CA 1
ATOM 871 C C . LEU A 1 112 ? -11.429 2.657 17.316 1.00 92.19 112 LEU A C 1
ATOM 873 O O . LEU A 1 112 ? -11.210 2.080 18.382 1.00 92.19 112 LEU A O 1
ATOM 877 N N . THR A 1 113 ? -11.445 3.986 17.215 1.00 92.88 113 THR A N 1
ATOM 878 C CA . THR A 1 113 ? -11.129 4.872 18.344 1.00 92.88 113 THR A CA 1
ATOM 879 C C . THR A 1 113 ? -12.136 4.687 19.483 1.00 92.88 113 THR A C 1
ATOM 881 O O . THR A 1 113 ? -11.750 4.646 20.650 1.00 92.88 113 THR A O 1
ATOM 884 N N . GLN A 1 114 ? -13.425 4.514 19.167 1.00 93.75 114 GLN A N 1
ATOM 885 C CA . GLN A 1 114 ? -14.467 4.231 20.163 1.00 93.75 114 GLN A CA 1
ATOM 886 C C . GLN A 1 114 ? -14.263 2.890 20.879 1.00 93.75 114 GLN A C 1
ATOM 888 O O . GLN A 1 114 ? -14.672 2.747 22.030 1.00 93.75 114 GLN A O 1
ATOM 893 N N . GLN A 1 115 ? -13.610 1.924 20.230 1.00 92.81 115 GLN A N 1
ATOM 894 C CA . GLN A 1 115 ? -13.244 0.636 20.828 1.00 92.81 115 GLN A CA 1
ATOM 895 C C . 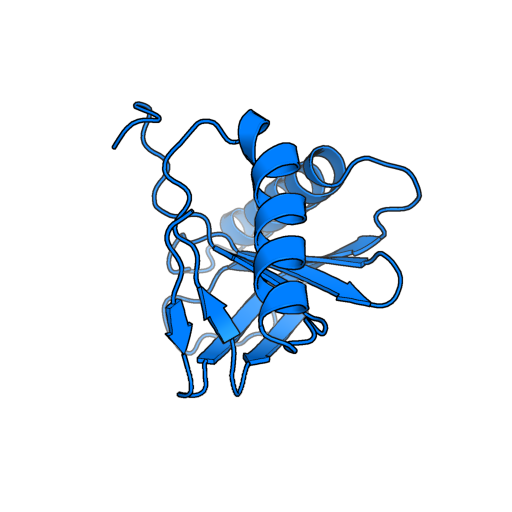GLN A 1 115 ? -11.937 0.692 21.634 1.00 92.81 115 GLN A C 1
ATOM 897 O O . GLN A 1 115 ? -11.529 -0.319 22.200 1.00 92.81 115 GLN A O 1
ATOM 902 N N . GLY A 1 116 ? -11.294 1.861 21.719 1.00 94.19 116 GLY A N 1
ATOM 903 C CA . GLY A 1 116 ? -10.004 2.031 22.389 1.00 94.19 116 GLY A CA 1
ATOM 904 C C . GLY A 1 116 ? -8.811 1.553 21.558 1.00 94.19 116 GLY A C 1
ATOM 905 O O . GLY A 1 116 ? -7.716 1.404 22.096 1.00 94.19 116 GLY A O 1
ATOM 906 N N . GLU A 1 117 ? -9.007 1.312 20.261 1.00 93.06 117 GLU A N 1
ATOM 907 C CA . GLU A 1 117 ? -7.956 0.893 19.338 1.00 93.06 117 GLU A CA 1
ATOM 908 C C . GLU A 1 117 ? -7.281 2.107 18.687 1.00 93.0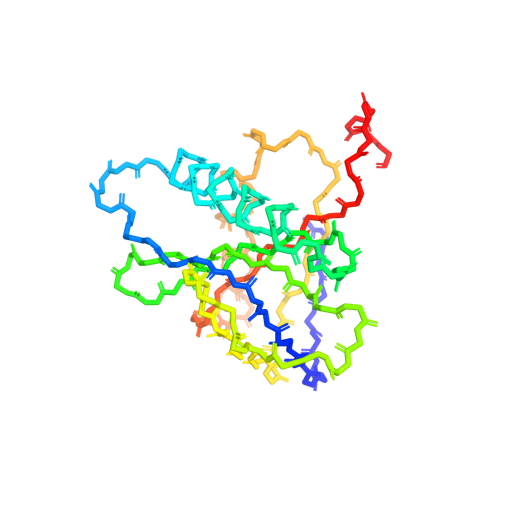6 117 GLU A C 1
ATOM 910 O O . GLU A 1 117 ? -7.876 3.173 18.524 1.00 93.06 117 GLU A O 1
ATOM 915 N N . THR A 1 118 ? -6.022 1.948 18.277 1.00 90.06 118 THR A N 1
ATOM 916 C CA . THR A 1 118 ? -5.271 2.974 17.537 1.00 90.06 118 THR A CA 1
ATOM 917 C C . THR A 1 118 ? -4.720 2.377 16.250 1.00 90.06 118 THR A C 1
ATOM 919 O O . THR A 1 118 ? -3.989 1.388 16.286 1.00 90.06 118 THR A O 1
ATOM 922 N N . SER A 1 119 ? -5.050 2.986 15.109 1.00 88.38 119 SER A N 1
ATOM 923 C CA . SER A 1 119 ? -4.477 2.596 13.818 1.00 88.38 119 SER A CA 1
ATOM 924 C C . SER A 1 119 ? -3.062 3.151 13.679 1.00 88.38 119 SER A C 1
ATOM 926 O O . SER A 1 119 ? -2.829 4.337 13.913 1.00 88.38 119 SER A O 1
ATOM 928 N N . ILE A 1 120 ? -2.130 2.305 13.248 1.00 90.94 120 ILE A N 1
ATOM 929 C CA . ILE A 1 120 ? -0.758 2.687 12.900 1.00 90.94 120 ILE A CA 1
ATOM 930 C C . ILE A 1 120 ? -0.496 2.403 11.423 1.00 90.94 120 ILE A C 1
ATOM 932 O O . ILE A 1 120 ? -1.219 1.636 10.794 1.00 90.94 120 ILE A O 1
ATOM 936 N N . LEU A 1 121 ? 0.537 3.035 10.870 1.00 91.25 121 LEU A N 1
ATOM 937 C CA . LEU A 1 121 ? 0.973 2.784 9.499 1.00 91.25 121 LEU A CA 1
ATOM 938 C C . LEU A 1 121 ? 1.828 1.503 9.414 1.00 91.25 121 LEU A C 1
ATOM 940 O O . LEU A 1 121 ? 2.527 1.186 10.379 1.00 91.25 121 LEU A O 1
ATOM 944 N N . PRO A 1 122 ? 1.844 0.818 8.256 1.00 94.12 122 PRO A N 1
ATOM 945 C CA . PRO A 1 122 ? 1.175 1.203 7.011 1.00 94.12 122 PRO A CA 1
ATOM 946 C C . PRO A 1 122 ? -0.314 0.834 6.962 1.00 94.12 122 PRO A C 1
ATOM 948 O O . PRO A 1 122 ? -0.719 -0.201 7.480 1.00 94.12 122 PRO A O 1
ATOM 951 N N . ASN A 1 123 ? -1.104 1.643 6.249 1.00 93.50 123 ASN A N 1
ATOM 952 C CA . ASN A 1 123 ? -2.440 1.227 5.805 1.00 93.50 123 ASN A CA 1
ATOM 953 C C . ASN A 1 123 ? -2.337 0.588 4.417 1.00 93.50 123 ASN A C 1
ATOM 955 O O . ASN A 1 123 ? -1.501 0.993 3.606 1.00 93.50 123 ASN A O 1
ATOM 959 N N . LEU A 1 124 ? -3.202 -0.382 4.135 1.00 94.19 124 LEU A N 1
ATOM 960 C CA . LEU A 1 124 ? -3.171 -1.164 2.903 1.00 94.19 124 LEU A CA 1
ATOM 961 C C . LEU A 1 124 ? -4.547 -1.201 2.237 1.00 94.19 124 LEU A C 1
ATOM 963 O O . LEU A 1 124 ? -5.531 -1.593 2.860 1.00 94.19 124 LEU A O 1
ATOM 967 N N . GLU A 1 125 ? -4.590 -0.866 0.952 1.00 94.38 125 GLU A N 1
ATOM 968 C CA . GLU A 1 125 ? -5.723 -1.124 0.065 1.00 94.38 125 GLU A CA 1
ATOM 969 C C . GLU A 1 125 ? -5.339 -2.196 -0.954 1.00 94.38 125 GLU A C 1
ATOM 971 O O . GLU A 1 125 ? -4.322 -2.081 -1.641 1.00 94.38 125 GLU A O 1
ATOM 976 N N . ILE A 1 126 ? -6.167 -3.237 -1.055 1.00 93.25 126 ILE A N 1
ATOM 977 C CA . ILE A 1 126 ? -5.989 -4.343 -1.998 1.00 93.25 126 ILE A CA 1
ATOM 978 C C . ILE A 1 126 ? -7.127 -4.280 -3.010 1.00 93.25 126 ILE A C 1
ATOM 980 O O . ILE A 1 126 ? -8.296 -4.442 -2.657 1.00 93.25 126 ILE A O 1
ATOM 984 N N . TYR A 1 127 ? -6.784 -4.051 -4.272 1.00 87.88 127 TYR A N 1
ATOM 985 C CA . TYR A 1 127 ? -7.756 -3.952 -5.350 1.00 87.88 127 TYR A CA 1
ATOM 986 C C . TYR A 1 127 ? -8.028 -5.349 -5.896 1.00 87.88 127 TYR A C 1
ATOM 988 O O . TYR A 1 127 ? -7.160 -5.966 -6.517 1.00 87.88 127 TYR A O 1
ATOM 996 N N . GLY A 1 128 ? -9.244 -5.842 -5.650 1.00 74.69 128 GLY A N 1
ATOM 997 C CA . GLY A 1 128 ? -9.738 -7.077 -6.250 1.00 74.69 128 GLY A CA 1
ATOM 998 C C . GLY A 1 128 ? -9.828 -6.991 -7.777 1.00 74.69 128 GLY A C 1
ATOM 999 O O . GLY A 1 128 ? -9.457 -5.993 -8.398 1.00 74.69 128 GLY A O 1
ATOM 1000 N N . HIS A 1 129 ? -10.338 -8.050 -8.404 1.00 65.44 129 HIS A N 1
ATOM 1001 C CA . HIS A 1 129 ? -10.565 -8.032 -9.845 1.00 65.44 129 HIS A CA 1
ATOM 1002 C C . HIS A 1 129 ? -11.522 -6.898 -10.212 1.00 65.44 129 HIS A C 1
ATOM 1004 O O . HIS A 1 129 ? -12.639 -6.836 -9.705 1.00 65.44 129 HIS A O 1
ATOM 1010 N N . TRP A 1 130 ? -11.072 -6.008 -11.099 1.00 56.56 130 TRP A N 1
ATOM 1011 C CA . TRP A 1 130 ? -11.939 -4.990 -11.671 1.00 56.56 130 TRP A CA 1
ATOM 1012 C C . TRP A 1 130 ? -13.105 -5.681 -12.378 1.00 56.56 130 TRP A C 1
ATOM 1014 O O . TRP A 1 130 ? -12.901 -6.492 -13.285 1.00 56.56 130 TRP A O 1
ATOM 1024 N N . HIS A 1 131 ? -14.318 -5.353 -11.950 1.00 53.72 131 HIS A N 1
ATOM 1025 C CA . HIS A 1 131 ? -15.541 -5.724 -12.634 1.00 53.72 131 HIS A CA 1
ATOM 1026 C C . HIS A 1 131 ? -16.195 -4.438 -13.136 1.00 53.72 131 HIS A C 1
ATOM 1028 O O . HIS A 1 131 ? -16.233 -3.436 -12.427 1.00 53.72 131 HIS A O 1
ATOM 1034 N N . SER A 1 132 ? -16.762 -4.457 -14.341 1.00 52.69 132 SER A N 1
ATOM 1035 C CA . SER A 1 132 ? -17.504 -3.311 -14.889 1.00 52.69 132 SER A CA 1
ATOM 1036 C C . SER A 1 132 ? -18.823 -3.021 -14.151 1.00 52.69 132 SER A C 1
ATOM 1038 O O . SER A 1 132 ? -19.582 -2.154 -14.565 1.00 52.69 132 SER A O 1
ATOM 1040 N N . ASP A 1 133 ? -19.131 -3.801 -13.116 1.00 55.31 133 ASP A N 1
ATOM 1041 C CA . ASP A 1 133 ? -20.341 -3.730 -12.305 1.00 55.31 133 ASP A CA 1
ATOM 1042 C C . ASP A 1 133 ? -19.870 -3.468 -10.876 1.00 55.31 133 ASP A C 1
ATOM 1044 O O . ASP A 1 133 ? -19.361 -4.373 -10.219 1.00 55.31 133 ASP A O 1
ATOM 1048 N N . GLU A 1 134 ? -19.981 -2.218 -10.426 1.00 50.44 134 GLU A N 1
ATOM 1049 C CA . GLU A 1 134 ? -19.456 -1.752 -9.132 1.00 50.44 134 GLU A CA 1
ATOM 1050 C C . GLU A 1 134 ? -20.200 -2.355 -7.922 1.00 50.44 134 GLU A C 1
ATOM 1052 O O . GLU A 1 134 ? -19.845 -2.086 -6.776 1.00 50.44 134 GLU A O 1
ATOM 1057 N N . THR A 1 135 ? -21.225 -3.181 -8.169 1.00 57.62 135 THR A N 1
ATOM 1058 C CA . THR A 1 135 ? -22.019 -3.873 -7.144 1.00 57.62 135 THR A CA 1
ATOM 1059 C C . THR A 1 135 ? -21.630 -5.342 -6.933 1.00 57.62 135 THR A C 1
ATOM 1061 O O . THR A 1 135 ? -22.223 -6.003 -6.073 1.00 57.62 135 THR A O 1
ATOM 1064 N N . LYS A 1 136 ? -20.667 -5.876 -7.699 1.00 48.84 136 LYS A N 1
ATOM 1065 C CA . LYS A 1 136 ? -20.305 -7.305 -7.707 1.00 48.84 136 LYS A CA 1
ATOM 1066 C C . LYS A 1 136 ? -18.944 -7.606 -7.095 1.00 48.84 136 LYS A C 1
ATOM 1068 O O . LYS A 1 136 ? -17.959 -6.948 -7.482 1.00 48.84 136 LYS A O 1
#

Sequence (136 aa):
MQYEIINSPLHITLLGLRGAINGETVPVVGKRLMDAMWGVIHAHGIKTKGINHWVYLPNSEMFVGVELAAAQSNQVAGLAPLEVSLDRYLRHIHKAPYSELPQVWPQLMADLTQQGETSILPNLEIYGHWHSDETK

Secondary structure (DSSP, 8-state):
---EEE-S-EEEEEEEEEEE-TTS-HHHHHHHHHHHHHHHHHHTT--EEEEEEEEEETTTEEEEEEEESSS--S--TT-EEEEEEESSEEE----S-GGGHHHHHHHHHHHHHHTT----SPEEEEE----SSTT-

pLDDT: mean 89.26, std 10.57, range [48.84, 97.94]

Radius of gyration: 15.6 Å; chains: 1; bounding box: 37×35×43 Å